Protein AF-A0A1E1VYA1-F1 (afdb_monomer_lite)

Secondary structure (DSSP, 8-state):
---------------------------------------------------TT---TTTT--HHHHHT--HHHHHHHHHHTT-HHHHHHHHHTT--HHHHHHS-HHHHHHTT-

Sequence (113 aa):
ENRQTEVVEEEVVEEVEKEDERLNEKEDKTESSDGELQIDEDRDVRDESDEENKESPFQRLQQSDVKSWTVEVLASHLNKYKWTETVAIFQEHEIDGESLFLVTRPQLVCIGV

Foldseek 3Di:
DDDDDDDDDDDDDDDDDDDDDDPPDDDDDPPPPDDPPCPDDDDPPVPPDDDPDQPDLCNPPDLVVLLPWFLVRVLVSCVVSVVNVLNVLCVVVRPGSNNVVVDDPVRSVVSPD

Organism: Pectinophora gossypiella (NCBI:txid13191)

Radius of gyration: 30.88 Å; chains: 1; bounding box: 62×53×84 Å

InterPro domains:
  IPR013761 Sterile alpha motif/pointed domain superfamily [G3DSA:1.10.150.50] (56-112)
  IPR013761 Sterile alpha motif/pointed domain superfamily [SSF47769] (61-109)

Structure (mmCIF, N/CA/C/O backbone):
data_AF-A0A1E1VYA1-F1
#
_entry.id   AF-A0A1E1VYA1-F1
#
loop_
_atom_site.group_PDB
_atom_site.id
_atom_site.type_symbol
_atom_site.label_atom_id
_atom_site.label_alt_id
_atom_site.label_comp_id
_atom_site.label_asym_id
_atom_site.label_entity_id
_atom_site.label_seq_id
_atom_site.pdbx_PDB_ins_code
_atom_site.Cartn_x
_atom_site.Cartn_y
_atom_site.Cartn_z
_atom_site.occupancy
_atom_site.B_iso_or_equiv
_atom_site.auth_seq_id
_atom_site.auth_comp_id
_atom_site.auth_asym_id
_atom_site.auth_atom_id
_atom_site.pdbx_PDB_model_num
ATOM 1 N N . GLU A 1 1 ? 25.202 -10.317 66.554 1.00 37.94 1 GLU A N 1
ATOM 2 C CA . GLU A 1 1 ? 26.534 -9.681 66.491 1.00 37.94 1 GLU A CA 1
ATOM 3 C C . GLU A 1 1 ? 27.448 -10.641 65.730 1.00 37.94 1 GLU A C 1
ATOM 5 O O . GLU A 1 1 ? 27.576 -11.775 66.156 1.00 37.94 1 GLU A O 1
ATOM 10 N N . ASN A 1 2 ? 27.669 -10.390 64.436 1.00 41.19 2 ASN A N 1
ATOM 11 C CA . ASN A 1 2 ? 28.911 -9.804 63.899 1.00 41.19 2 ASN A CA 1
ATOM 12 C C . ASN A 1 2 ? 30.101 -10.772 64.107 1.00 41.19 2 ASN A C 1
ATOM 14 O O . ASN A 1 2 ? 30.509 -10.973 65.243 1.00 41.19 2 ASN A O 1
ATOM 18 N N . ARG A 1 3 ? 30.675 -11.413 63.077 1.00 48.97 3 ARG A N 1
ATOM 19 C CA . ARG A 1 3 ? 31.703 -10.861 62.158 1.00 48.97 3 ARG A CA 1
ATOM 20 C C . ARG A 1 3 ? 32.077 -11.948 61.114 1.00 48.97 3 ARG A C 1
ATOM 22 O O . ARG A 1 3 ? 32.139 -13.110 61.489 1.00 48.97 3 ARG A O 1
ATOM 29 N N . GLN A 1 4 ? 32.046 -11.644 59.808 1.00 44.75 4 GLN A N 1
ATOM 30 C CA . GLN A 1 4 ? 33.201 -11.280 58.940 1.00 44.75 4 GLN A CA 1
ATOM 31 C C . GLN A 1 4 ? 34.124 -12.478 58.625 1.00 44.75 4 GLN A C 1
ATOM 33 O O . GLN A 1 4 ? 34.671 -13.068 59.545 1.00 44.75 4 GLN A O 1
ATOM 38 N N . THR A 1 5 ? 34.063 -13.029 57.402 1.00 47.91 5 THR A N 1
ATOM 39 C CA . THR A 1 5 ? 34.882 -12.748 56.186 1.00 47.91 5 THR A CA 1
ATOM 40 C C . THR A 1 5 ? 36.284 -13.358 56.198 1.00 47.91 5 THR A C 1
ATOM 42 O O . THR A 1 5 ? 36.939 -13.349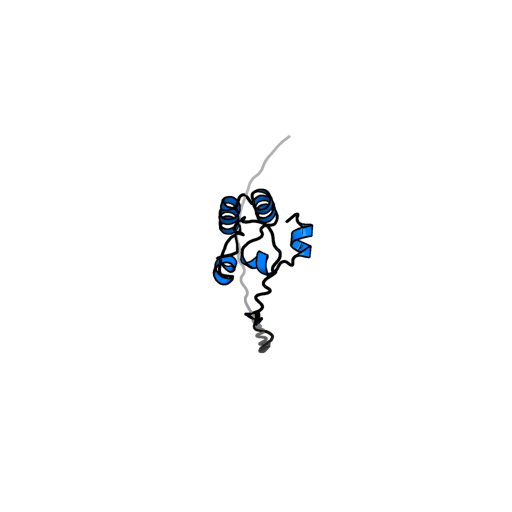 57.231 1.00 47.91 5 THR A O 1
ATOM 45 N N . GLU A 1 6 ? 36.716 -13.747 54.988 1.00 50.66 6 GLU A N 1
ATOM 46 C CA . GLU A 1 6 ? 38.084 -13.708 54.423 1.00 50.66 6 GLU A CA 1
ATOM 47 C C . GLU A 1 6 ? 38.663 -15.068 53.962 1.00 50.66 6 GLU A C 1
ATOM 49 O O . GLU A 1 6 ? 38.968 -15.918 54.789 1.00 50.66 6 GLU A O 1
ATOM 54 N N . VAL A 1 7 ? 38.818 -15.170 52.623 1.00 49.62 7 VAL A N 1
ATOM 55 C CA . VAL A 1 7 ? 39.945 -15.709 51.804 1.00 49.62 7 VAL A CA 1
ATOM 56 C C . VAL A 1 7 ? 40.388 -17.180 51.999 1.00 49.62 7 VAL A C 1
ATOM 58 O O . VAL A 1 7 ? 40.192 -17.755 53.052 1.00 49.62 7 VAL A O 1
ATOM 61 N N . VAL A 1 8 ? 40.964 -17.928 51.050 1.00 50.69 8 VAL A N 1
ATOM 62 C CA . VAL A 1 8 ? 41.860 -17.653 49.912 1.00 50.69 8 VAL A CA 1
ATOM 63 C C . VAL A 1 8 ? 41.663 -18.752 48.845 1.00 50.69 8 VAL A C 1
ATOM 65 O O . VAL A 1 8 ? 41.250 -19.869 49.146 1.00 50.69 8 VAL A O 1
ATOM 68 N N . GLU A 1 9 ? 41.975 -18.357 47.617 1.00 52.62 9 GLU A N 1
ATOM 69 C CA . GLU A 1 9 ? 42.321 -19.078 46.385 1.00 52.62 9 GLU A CA 1
ATOM 70 C C . GLU A 1 9 ? 43.039 -20.437 46.555 1.00 52.62 9 GLU A C 1
ATOM 72 O O . GLU A 1 9 ? 43.879 -20.568 47.435 1.00 52.62 9 GLU A O 1
ATOM 77 N N . GLU A 1 10 ? 42.795 -21.407 45.658 1.00 54.66 10 GLU A N 1
ATOM 78 C CA . GLU A 1 10 ? 43.873 -21.981 44.828 1.00 54.66 10 GLU A CA 1
ATOM 79 C C . GLU A 1 10 ? 43.342 -22.868 43.684 1.00 54.66 10 GLU A C 1
ATOM 81 O O . GLU A 1 10 ? 42.419 -23.671 43.820 1.00 54.66 10 GLU A O 1
ATOM 86 N N . GLU A 1 11 ? 43.966 -22.638 42.541 1.00 53.19 11 GLU A N 1
ATOM 87 C CA . GLU A 1 11 ? 43.905 -23.264 41.228 1.00 53.19 11 GLU A CA 1
ATOM 88 C C . GLU A 1 11 ? 44.578 -24.645 41.236 1.00 53.19 11 GLU A C 1
ATOM 90 O O . GLU A 1 11 ? 45.724 -24.720 41.651 1.00 53.19 11 GLU A O 1
ATOM 95 N N . VAL A 1 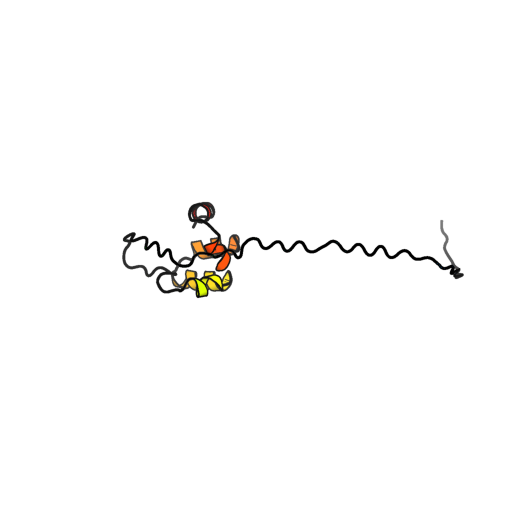12 ? 43.947 -25.702 40.702 1.00 53.44 12 VAL A N 1
ATOM 96 C CA . VAL A 1 12 ? 44.669 -26.784 39.997 1.00 53.44 12 VAL A CA 1
ATOM 97 C C . VAL A 1 12 ? 43.783 -27.358 38.888 1.00 53.44 12 VAL A C 1
ATOM 99 O O . VAL A 1 12 ? 42.703 -27.899 39.119 1.00 53.44 12 VAL A O 1
ATOM 102 N N . VAL A 1 13 ? 44.298 -27.202 37.673 1.00 50.06 13 VAL A N 1
ATOM 103 C CA . VAL A 1 13 ? 43.919 -27.831 36.407 1.00 50.06 13 VAL A CA 1
ATOM 104 C C . VAL A 1 13 ? 44.199 -29.338 36.412 1.00 50.06 13 VAL A C 1
ATOM 106 O O . VAL A 1 13 ? 45.266 -29.761 36.847 1.00 50.06 13 VAL A O 1
ATOM 109 N N . GLU A 1 14 ? 43.303 -30.141 35.834 1.00 58.47 14 GLU A N 1
ATOM 110 C CA . GLU A 1 14 ? 43.674 -31.468 35.328 1.00 58.47 14 GLU A CA 1
ATOM 111 C C . GLU A 1 14 ? 42.986 -31.727 33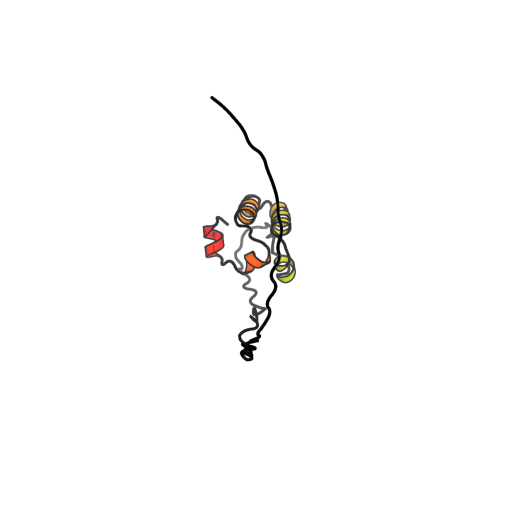.977 1.00 58.47 14 GLU A C 1
ATOM 113 O O . GLU A 1 14 ? 41.767 -31.862 33.873 1.00 58.47 14 GLU A O 1
ATOM 118 N N . GLU A 1 15 ? 43.809 -31.708 32.928 1.00 51.91 15 GLU A N 1
ATOM 119 C CA . GLU A 1 15 ? 43.511 -32.099 31.552 1.00 51.91 15 GLU A CA 1
ATOM 120 C C . GLU A 1 15 ? 43.603 -33.625 31.412 1.00 51.91 15 GLU A C 1
ATOM 122 O O . GLU A 1 15 ? 44.646 -34.169 31.751 1.00 51.91 15 GLU A O 1
ATOM 127 N N . VAL A 1 16 ? 42.598 -34.292 30.827 1.00 54.44 16 VAL A N 1
ATOM 128 C CA . VAL A 1 16 ? 42.739 -35.550 30.048 1.00 54.44 16 VAL A CA 1
ATOM 129 C C . VAL A 1 16 ? 41.511 -35.628 29.119 1.00 54.44 16 VAL A C 1
ATOM 131 O O . VAL A 1 16 ? 40.391 -35.804 29.584 1.00 54.44 16 VAL A O 1
ATOM 134 N N . GLU A 1 17 ? 41.588 -35.167 27.871 1.00 50.75 17 GLU A N 1
ATOM 135 C CA . GLU A 1 17 ? 41.993 -35.902 26.658 1.00 50.75 17 GLU A CA 1
ATOM 136 C C . GLU A 1 17 ? 41.054 -37.052 26.208 1.00 50.75 17 GLU A C 1
ATOM 138 O O . GL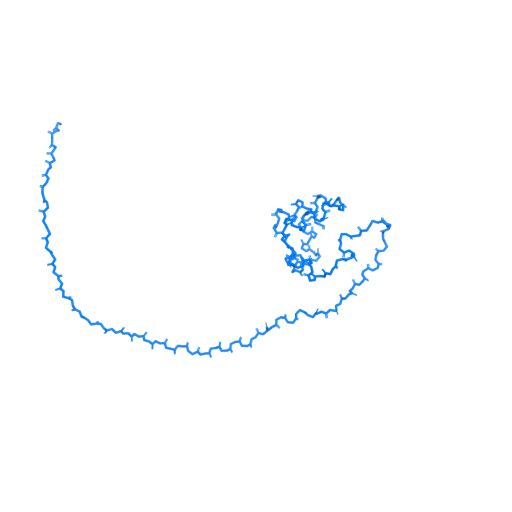U A 1 17 ? 40.993 -38.091 26.859 1.00 50.75 17 GLU A O 1
ATOM 143 N N . LYS A 1 18 ? 40.519 -36.876 24.975 1.00 51.34 18 LYS A N 1
ATOM 144 C CA . LYS A 1 18 ? 40.224 -37.892 23.923 1.00 51.34 18 LYS A CA 1
ATOM 145 C C . LYS A 1 18 ? 38.897 -38.678 24.093 1.00 51.34 18 LYS A C 1
ATOM 147 O O . LYS A 1 18 ? 38.521 -39.000 25.205 1.00 51.34 18 LYS A O 1
ATOM 152 N N . GLU A 1 19 ? 38.064 -38.990 23.091 1.00 53.59 19 GLU A N 1
ATOM 153 C CA . GLU A 1 19 ? 38.126 -39.130 21.618 1.00 53.59 19 GLU A CA 1
ATOM 154 C C . GLU A 1 19 ? 36.736 -38.736 21.049 1.00 53.59 19 GLU A C 1
ATOM 156 O O . GLU A 1 19 ? 35.720 -38.928 21.709 1.00 53.59 19 GLU A O 1
ATOM 161 N N . ASP A 1 20 ? 36.642 -37.923 19.995 1.00 50.72 20 ASP A N 1
ATOM 162 C CA . ASP A 1 20 ? 36.445 -38.337 18.591 1.00 50.72 20 ASP A CA 1
ATOM 163 C C . ASP A 1 20 ? 35.179 -39.182 18.337 1.00 50.72 20 ASP A C 1
ATOM 165 O O . ASP A 1 20 ? 35.183 -40.387 18.532 1.00 50.72 20 ASP A O 1
ATOM 169 N N . GLU A 1 21 ? 34.115 -38.549 17.829 1.00 53.44 21 GLU A N 1
ATOM 170 C CA . GLU A 1 21 ? 33.326 -39.140 16.740 1.00 53.44 21 GLU A CA 1
ATOM 171 C C . GLU A 1 21 ? 32.569 -38.042 15.974 1.00 53.44 21 GLU A C 1
ATOM 173 O O . GLU A 1 21 ? 31.526 -37.520 16.374 1.00 53.44 21 GLU A O 1
ATOM 178 N N . ARG A 1 22 ? 33.153 -37.655 14.836 1.00 57.56 22 ARG A N 1
ATOM 179 C CA . ARG A 1 22 ? 32.500 -36.861 13.794 1.00 57.56 22 ARG A CA 1
ATOM 180 C C . ARG A 1 22 ? 31.436 -37.714 13.103 1.00 57.56 22 ARG A C 1
ATOM 182 O O . ARG A 1 22 ? 31.759 -38.453 12.174 1.00 57.56 22 ARG A O 1
ATOM 189 N N . LEU A 1 23 ? 30.169 -37.542 13.460 1.00 52.94 23 LEU A N 1
ATOM 190 C CA . LEU A 1 23 ? 29.068 -38.013 12.619 1.00 52.94 23 LEU A CA 1
ATOM 191 C C . LEU A 1 23 ? 28.756 -36.961 11.552 1.00 52.94 23 LEU A C 1
ATOM 193 O O . LEU A 1 23 ? 27.985 -36.023 11.728 1.00 52.94 23 LEU A O 1
ATOM 197 N N . ASN A 1 24 ? 29.463 -37.121 10.435 1.00 54.94 24 ASN A N 1
ATOM 198 C CA . ASN A 1 24 ? 29.170 -36.506 9.153 1.00 54.94 24 ASN A CA 1
ATOM 199 C C . ASN A 1 24 ? 28.007 -37.274 8.506 1.00 54.94 24 ASN A C 1
ATOM 201 O O . ASN A 1 24 ? 28.244 -38.202 7.729 1.00 54.94 24 ASN A O 1
ATOM 205 N N . GLU A 1 25 ? 26.771 -36.876 8.796 1.00 56.34 25 GLU A N 1
ATOM 206 C CA . GLU A 1 25 ? 25.607 -37.304 8.020 1.00 56.34 25 GLU A CA 1
ATOM 207 C C . GLU A 1 25 ? 25.344 -36.281 6.911 1.00 56.34 25 GLU A C 1
ATOM 209 O O . GLU A 1 25 ? 24.908 -35.152 7.125 1.00 56.34 25 GLU A O 1
ATOM 214 N N . LYS A 1 26 ? 25.740 -36.680 5.699 1.00 58.12 26 LYS A N 1
ATOM 215 C CA . LYS A 1 26 ? 25.323 -36.059 4.448 1.00 58.12 26 LYS A CA 1
ATOM 216 C C . LYS A 1 26 ? 23.908 -36.553 4.159 1.00 58.12 26 LYS A C 1
ATOM 218 O O . LYS A 1 26 ? 23.761 -37.650 3.633 1.00 58.12 26 LYS A O 1
ATOM 223 N N . GLU A 1 27 ? 22.914 -35.736 4.464 1.00 55.28 27 GLU A N 1
ATOM 224 C CA . GLU A 1 27 ? 21.589 -35.812 3.843 1.00 55.28 27 GLU A CA 1
ATOM 225 C C . GLU A 1 27 ? 21.592 -34.750 2.739 1.00 55.28 27 GLU A C 1
ATOM 227 O O . GLU A 1 27 ? 21.743 -33.556 2.983 1.00 55.28 27 GLU A O 1
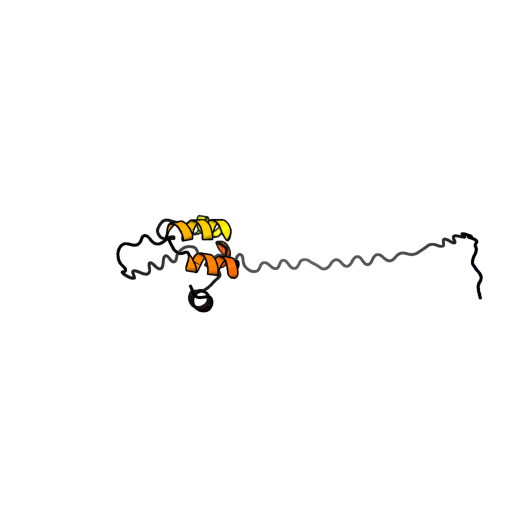ATOM 232 N N . ASP A 1 28 ? 21.994 -35.163 1.546 1.00 50.25 28 ASP A N 1
ATOM 233 C CA . ASP A 1 28 ? 21.121 -35.584 0.452 1.00 50.25 28 ASP A CA 1
ATOM 234 C C . ASP A 1 28 ? 20.276 -34.434 -0.098 1.00 50.25 28 ASP A C 1
ATOM 236 O O . ASP A 1 28 ? 19.482 -33.778 0.572 1.00 50.25 28 ASP A O 1
ATOM 240 N N . LYS A 1 29 ? 20.546 -34.175 -1.373 1.00 53.25 29 LYS A N 1
ATOM 241 C CA . LYS A 1 29 ? 19.888 -33.190 -2.204 1.00 53.25 29 LYS A CA 1
ATOM 242 C C . LYS A 1 29 ? 18.405 -33.533 -2.310 1.00 53.25 29 LYS A C 1
ATOM 244 O O . LYS A 1 29 ? 18.015 -34.318 -3.168 1.00 53.25 29 LYS A O 1
ATOM 249 N N . THR A 1 30 ? 17.563 -32.807 -1.596 1.00 46.88 30 THR A N 1
ATOM 250 C CA . THR A 1 30 ? 16.256 -32.471 -2.152 1.00 46.88 30 THR A CA 1
ATOM 251 C C . THR A 1 30 ? 16.410 -31.184 -2.948 1.00 46.88 30 THR A C 1
ATOM 253 O O . THR A 1 30 ? 16.247 -30.078 -2.435 1.00 46.88 30 THR A O 1
ATOM 256 N N . GLU A 1 31 ? 16.752 -31.352 -4.229 1.00 56.16 31 GLU A N 1
ATOM 257 C CA . GLU A 1 31 ? 16.247 -30.480 -5.289 1.00 56.16 31 GLU A CA 1
ATOM 258 C C . GLU A 1 31 ? 14.717 -30.490 -5.179 1.00 56.16 31 GLU A C 1
ATOM 260 O O . GLU A 1 31 ? 14.039 -31.306 -5.793 1.00 56.16 31 GLU A O 1
ATOM 265 N N . SER A 1 32 ? 14.168 -29.611 -4.340 1.00 47.41 32 SER A N 1
ATOM 266 C CA . SER A 1 32 ? 12.763 -29.239 -4.425 1.00 47.41 32 SER A CA 1
ATOM 267 C C . SER A 1 32 ? 12.682 -28.109 -5.441 1.00 47.41 32 SER A C 1
ATOM 269 O O . SER A 1 32 ? 12.601 -26.932 -5.099 1.00 47.41 32 SER A O 1
ATOM 271 N N . SER A 1 33 ? 12.788 -28.481 -6.716 1.00 56.91 33 SER A N 1
ATOM 272 C CA . SER A 1 33 ? 12.176 -27.708 -7.785 1.00 56.91 33 SER A CA 1
ATOM 273 C C . SER A 1 33 ? 10.673 -27.758 -7.554 1.00 56.91 33 SER A C 1
ATOM 275 O O . SER A 1 33 ? 10.028 -28.718 -7.955 1.00 56.91 33 SER A O 1
ATOM 277 N N . ASP A 1 34 ? 10.125 -26.753 -6.880 1.00 48.59 34 ASP A N 1
ATOM 278 C CA . ASP A 1 34 ? 8.688 -26.521 -6.902 1.00 48.59 34 ASP A CA 1
ATOM 279 C C . ASP A 1 34 ? 8.421 -25.015 -6.872 1.00 48.59 34 ASP A C 1
ATOM 281 O O . ASP A 1 34 ? 8.563 -24.349 -5.849 1.00 48.59 34 ASP A O 1
ATOM 285 N N . GLY A 1 35 ? 8.110 -24.495 -8.060 1.00 48.53 35 GLY A N 1
ATOM 286 C CA . GLY A 1 35 ? 7.397 -23.242 -8.250 1.00 48.53 35 GLY A CA 1
ATOM 287 C C . GLY A 1 35 ? 8.219 -21.970 -8.104 1.00 48.53 35 GLY A C 1
ATOM 288 O O . GLY A 1 35 ? 8.075 -21.246 -7.123 1.00 48.53 35 GLY A O 1
ATOM 289 N N . GLU A 1 36 ? 8.935 -21.586 -9.167 1.00 49.56 36 GLU A N 1
ATOM 290 C CA . GLU A 1 36 ? 8.860 -20.181 -9.574 1.00 49.56 36 GLU A CA 1
ATOM 291 C C . GLU A 1 36 ? 7.367 -19.837 -9.617 1.00 49.56 36 GLU A C 1
ATOM 293 O O . GLU A 1 36 ? 6.631 -20.355 -10.459 1.00 49.56 36 GLU A O 1
ATOM 298 N N . LEU A 1 37 ? 6.892 -19.032 -8.665 1.00 43.72 37 LEU A N 1
ATOM 299 C CA . LEU A 1 37 ? 5.612 -18.360 -8.806 1.00 43.72 37 LEU A CA 1
ATOM 300 C C . LEU A 1 37 ? 5.780 -17.424 -10.004 1.00 43.72 37 LEU A C 1
ATOM 302 O O . LEU A 1 37 ? 6.177 -16.269 -9.861 1.00 43.72 37 LEU A O 1
ATOM 306 N N . GLN A 1 38 ? 5.523 -17.962 -11.198 1.00 44.69 38 GLN A N 1
ATOM 307 C CA . GLN A 1 38 ? 5.098 -17.196 -12.353 1.00 44.69 38 GLN A CA 1
ATOM 308 C C . GLN A 1 38 ? 3.829 -16.485 -11.904 1.00 44.69 38 GLN A C 1
ATOM 310 O O . GLN A 1 38 ? 2.727 -17.019 -11.959 1.00 44.69 38 GLN A O 1
ATOM 315 N N . ILE A 1 39 ? 4.012 -15.295 -11.348 1.00 51.25 39 ILE A N 1
ATOM 316 C CA . ILE A 1 39 ? 2.945 -14.326 -11.221 1.00 51.25 39 ILE A CA 1
ATOM 317 C C . ILE A 1 39 ? 2.677 -13.946 -12.670 1.00 51.25 39 ILE A C 1
ATOM 319 O O . ILE A 1 39 ? 3.437 -13.164 -13.236 1.00 51.25 39 ILE A O 1
ATOM 323 N N . ASP A 1 40 ? 1.694 -14.608 -13.283 1.00 44.91 40 ASP A N 1
ATOM 324 C CA . ASP A 1 40 ? 1.198 -14.288 -14.613 1.00 44.91 40 ASP A CA 1
ATOM 325 C C . ASP A 1 40 ? 1.004 -12.767 -14.705 1.00 44.91 40 ASP A C 1
ATOM 327 O O . ASP A 1 40 ? 0.082 -12.183 -14.126 1.00 44.91 40 ASP A O 1
ATOM 331 N N . GLU A 1 41 ? 1.938 -12.121 -15.403 1.00 60.22 41 GLU A N 1
ATOM 332 C CA . GLU A 1 41 ? 1.700 -10.847 -16.054 1.00 60.22 41 GLU A CA 1
ATOM 333 C C . GLU A 1 41 ? 0.470 -11.007 -16.958 1.00 60.22 41 GLU A C 1
ATOM 335 O O . GLU A 1 41 ? 0.270 -12.038 -17.601 1.00 60.22 41 GLU A O 1
ATOM 340 N N . ASP A 1 42 ? -0.324 -9.942 -17.023 1.00 53.56 42 ASP A N 1
ATOM 341 C CA . ASP A 1 42 ? -1.441 -9.767 -17.949 1.00 53.56 42 ASP A CA 1
ATOM 342 C C . ASP A 1 42 ? -2.793 -10.387 -17.547 1.00 53.56 42 ASP A C 1
ATOM 344 O O . ASP A 1 42 ? -3.383 -11.260 -18.190 1.00 53.56 42 ASP A O 1
ATOM 348 N N . ARG A 1 43 ? -3.410 -9.776 -16.533 1.00 44.78 43 ARG A N 1
ATOM 349 C CA . ARG A 1 43 ? -4.839 -9.474 -16.658 1.00 44.78 43 ARG A CA 1
ATOM 350 C C . ARG A 1 43 ? -5.118 -8.069 -16.159 1.00 44.78 43 ARG A C 1
ATOM 352 O O . ARG A 1 43 ? -5.512 -7.854 -15.015 1.00 44.78 43 ARG A O 1
ATOM 359 N N . ASP A 1 44 ? -4.920 -7.122 -17.070 1.00 52.31 44 ASP A N 1
ATOM 360 C CA . ASP A 1 44 ? -5.514 -5.789 -17.050 1.00 52.31 44 ASP A CA 1
ATOM 361 C C . ASP A 1 44 ? -7.049 -5.953 -17.027 1.00 52.31 44 ASP A C 1
ATOM 363 O O . ASP A 1 44 ? -7.750 -5.863 -18.036 1.00 52.31 44 ASP A O 1
ATOM 367 N N . VAL A 1 45 ? -7.605 -6.298 -15.861 1.00 46.44 45 VAL A N 1
ATOM 368 C CA . VAL A 1 45 ? -9.040 -6.175 -15.611 1.00 46.44 45 VAL A CA 1
ATOM 369 C C . VAL A 1 45 ? -9.274 -4.691 -15.405 1.00 46.44 45 VAL A C 1
ATOM 371 O O . VAL A 1 45 ? -9.286 -4.180 -14.286 1.00 46.44 45 VAL A O 1
ATOM 374 N N . ARG A 1 46 ? -9.386 -3.996 -16.535 1.00 48.31 46 ARG A N 1
ATOM 375 C CA . ARG A 1 46 ? -9.887 -2.636 -16.629 1.00 48.31 46 ARG A CA 1
ATOM 376 C C . ARG A 1 46 ? -11.321 -2.666 -16.107 1.00 48.31 46 ARG A C 1
ATOM 378 O O . ARG A 1 46 ? -12.261 -2.997 -16.821 1.00 48.31 46 ARG A O 1
ATOM 385 N N . ASP A 1 47 ? -11.454 -2.432 -14.810 1.00 41.72 47 ASP A N 1
ATOM 386 C CA . ASP A 1 47 ? -12.722 -2.196 -14.137 1.00 41.72 47 ASP A CA 1
ATOM 387 C C . ASP A 1 47 ? -13.197 -0.822 -14.632 1.00 41.72 47 ASP A C 1
ATOM 389 O O . ASP A 1 47 ? -12.781 0.223 -14.132 1.00 41.72 47 ASP A O 1
ATOM 393 N N . GLU A 1 48 ? -13.954 -0.820 -15.733 1.00 47.91 48 GLU A N 1
ATOM 394 C CA . GLU A 1 48 ? -14.632 0.360 -16.275 1.00 47.91 48 GLU A CA 1
ATOM 395 C C . GLU A 1 48 ? -15.816 0.715 -15.367 1.00 47.91 48 GLU A C 1
ATOM 397 O O . GLU A 1 48 ? -16.979 0.592 -15.745 1.00 47.91 48 GLU A O 1
ATOM 402 N N . SER A 1 49 ? -15.509 1.119 -14.137 1.00 44.41 49 SER A N 1
ATOM 403 C CA . SER A 1 49 ? -16.474 1.712 -13.221 1.00 44.41 49 SER A CA 1
ATOM 404 C C . SER A 1 49 ? -16.296 3.227 -13.259 1.00 44.41 49 SER A C 1
ATOM 406 O O . SER A 1 49 ? -15.369 3.795 -12.684 1.00 44.41 49 SER A O 1
ATOM 408 N N . ASP A 1 50 ? -17.179 3.845 -14.037 1.00 49.94 50 ASP A N 1
ATOM 409 C CA . ASP A 1 50 ? -17.526 5.264 -14.074 1.00 49.94 50 ASP A CA 1
ATOM 410 C C . ASP A 1 50 ? -17.555 5.882 -12.660 1.00 49.94 50 ASP A C 1
ATOM 412 O O . ASP A 1 50 ? -18.452 5.561 -11.890 1.00 49.94 50 ASP A O 1
ATOM 416 N N . GLU A 1 51 ? -16.618 6.784 -12.331 1.00 46.09 51 GLU A N 1
ATOM 417 C CA . GLU A 1 51 ? -16.828 7.882 -11.370 1.00 46.09 51 GLU A CA 1
ATOM 418 C C . GLU A 1 51 ? -15.897 9.072 -11.695 1.00 46.09 51 GLU A C 1
ATOM 420 O O . GLU A 1 51 ? -14.689 9.067 -11.464 1.00 46.09 51 GLU A O 1
ATOM 425 N N . GLU A 1 52 ? -16.501 10.098 -12.294 1.00 44.59 52 GLU A N 1
ATOM 426 C CA . GLU A 1 52 ? -16.149 11.524 -12.256 1.00 44.59 52 GLU A CA 1
ATOM 427 C C . GLU A 1 52 ? -14.723 11.908 -11.806 1.00 44.59 52 GLU A C 1
ATOM 429 O O . GLU A 1 52 ? -14.475 12.261 -10.655 1.00 44.59 52 GLU A O 1
ATOM 434 N N . ASN A 1 53 ? -13.805 11.982 -12.776 1.00 49.69 53 ASN A N 1
ATOM 435 C CA . ASN A 1 53 ? -12.716 12.970 -12.850 1.00 49.69 53 ASN A CA 1
ATOM 436 C C . ASN A 1 53 ? -11.859 13.188 -11.577 1.00 49.69 53 ASN A C 1
ATOM 438 O O . ASN A 1 53 ? -11.345 14.285 -11.342 1.00 49.69 53 ASN A O 1
ATOM 442 N N . LYS A 1 54 ? -11.676 12.147 -10.762 1.00 58.97 54 LYS A N 1
ATOM 443 C CA . LYS A 1 54 ? -10.636 12.070 -9.733 1.00 58.97 54 LYS A CA 1
ATOM 444 C C . LYS A 1 54 ? -9.590 11.094 -10.249 1.00 58.97 54 LYS A C 1
ATOM 446 O O . LYS A 1 54 ? -9.833 9.893 -10.278 1.00 58.97 54 LYS A O 1
ATOM 451 N N . GLU A 1 55 ? -8.455 11.613 -10.715 1.00 70.94 55 GLU A N 1
ATOM 452 C CA . GLU A 1 55 ? -7.319 10.784 -11.137 1.00 70.94 55 GLU A CA 1
ATOM 453 C C . GLU A 1 55 ? -7.014 9.763 -10.026 1.00 70.94 55 GLU A C 1
ATOM 455 O O . GLU A 1 55 ? -6.730 10.150 -8.892 1.00 70.94 55 GLU A O 1
ATOM 460 N N . SER A 1 56 ? -7.136 8.465 -10.324 1.00 81.25 56 SER A N 1
ATOM 461 C CA . SER A 1 56 ? -6.847 7.420 -9.336 1.00 81.25 56 SER A CA 1
ATOM 462 C C . SER A 1 56 ? -5.341 7.403 -9.045 1.00 81.25 56 SER A C 1
ATOM 464 O O . SER A 1 56 ? -4.545 7.531 -9.986 1.00 81.25 56 SER A O 1
ATOM 466 N N . PRO A 1 57 ? -4.914 7.210 -7.779 1.00 84.31 57 PRO A N 1
ATOM 467 C CA . PRO A 1 57 ? -3.499 7.219 -7.409 1.00 84.31 57 PRO A CA 1
ATOM 468 C C . PRO A 1 57 ? -2.668 6.195 -8.190 1.00 84.31 57 PRO A C 1
ATOM 470 O O . PRO A 1 57 ? -1.471 6.403 -8.379 1.00 84.31 57 PRO A O 1
ATOM 473 N N . PHE A 1 58 ? -3.292 5.131 -8.696 1.00 87.69 58 PHE A N 1
ATOM 474 C CA . PHE A 1 58 ? -2.621 4.059 -9.430 1.00 87.69 58 PHE A CA 1
ATOM 475 C C . PHE A 1 58 ? -2.860 4.100 -10.946 1.00 87.69 58 PHE A C 1
ATOM 477 O O . PHE A 1 58 ? -2.282 3.300 -11.670 1.00 87.69 58 PHE A O 1
ATOM 484 N N . GLN A 1 59 ? -3.648 5.053 -11.460 1.00 84.50 59 GLN A N 1
ATOM 485 C CA . GLN A 1 59 ? -4.094 5.065 -12.863 1.00 84.50 59 GLN A CA 1
ATOM 486 C C . GLN A 1 59 ? -2.955 5.154 -13.891 1.00 84.50 59 GLN A C 1
ATOM 488 O O . GLN A 1 59 ? -3.111 4.714 -15.028 1.00 84.50 59 GLN A O 1
ATOM 493 N N . ARG A 1 60 ? -1.827 5.771 -13.521 1.00 83.75 60 ARG A N 1
ATOM 494 C CA . ARG A 1 60 ? -0.666 5.978 -14.407 1.00 83.75 60 ARG A CA 1
ATOM 495 C C . ARG A 1 60 ? 0.590 5.231 -13.955 1.00 83.75 60 ARG A C 1
ATOM 497 O O . ARG A 1 60 ? 1.645 5.438 -14.546 1.00 83.75 60 ARG A O 1
ATOM 504 N N . LEU A 1 61 ? 0.502 4.424 -12.901 1.00 86.38 61 LEU A N 1
ATOM 505 C CA . LEU A 1 61 ? 1.659 3.731 -12.339 1.00 86.38 61 LEU A CA 1
ATOM 506 C C . LEU A 1 61 ? 1.779 2.327 -12.914 1.00 86.38 61 LEU A C 1
ATOM 508 O O . LEU A 1 61 ? 0.777 1.646 -13.114 1.00 86.38 61 LEU A O 1
ATOM 512 N N . GLN A 1 62 ? 3.013 1.890 -13.151 1.00 88.88 62 GLN A N 1
ATOM 513 C CA . GLN A 1 62 ? 3.277 0.492 -13.461 1.00 88.88 62 GLN A CA 1
ATOM 514 C C . GLN A 1 62 ? 3.290 -0.324 -12.171 1.00 88.88 62 GLN A C 1
ATOM 516 O O . GLN A 1 62 ? 3.761 0.137 -11.129 1.00 88.88 62 GLN A O 1
ATOM 521 N N . GLN A 1 63 ? 2.800 -1.561 -12.243 1.00 88.19 63 GLN A N 1
ATOM 522 C CA . GLN A 1 63 ? 2.764 -2.449 -11.080 1.00 88.19 63 GLN A CA 1
ATOM 523 C C . GLN A 1 63 ? 4.166 -2.724 -10.528 1.00 88.19 63 GLN A C 1
ATOM 525 O O . GLN A 1 63 ? 4.342 -2.779 -9.317 1.00 88.19 63 GLN A O 1
ATOM 530 N N . SER A 1 64 ? 5.168 -2.843 -11.404 1.00 90.12 64 SER A N 1
ATOM 531 C CA . SER A 1 64 ? 6.575 -3.018 -11.029 1.00 90.12 64 SER A CA 1
ATOM 532 C C . SER A 1 64 ? 7.097 -1.878 -10.156 1.00 90.12 64 SER A C 1
ATOM 534 O O . SER A 1 64 ? 7.828 -2.126 -9.200 1.00 90.12 64 SER A O 1
ATOM 536 N N . ASP A 1 65 ? 6.691 -0.642 -10.452 1.00 89.31 65 ASP A N 1
ATOM 537 C CA . ASP A 1 65 ? 7.098 0.521 -9.670 1.00 89.31 65 ASP A CA 1
ATOM 538 C C . ASP A 1 65 ? 6.456 0.460 -8.287 1.00 89.31 65 ASP A C 1
ATOM 540 O O . ASP A 1 65 ? 7.161 0.562 -7.286 1.00 89.31 65 ASP A O 1
ATOM 544 N N . VAL A 1 66 ? 5.143 0.208 -8.228 1.00 89.56 66 VAL A N 1
ATOM 545 C CA . VAL A 1 66 ? 4.399 0.138 -6.962 1.00 89.56 66 VAL A CA 1
ATOM 546 C C . VAL A 1 66 ? 4.900 -1.007 -6.087 1.00 89.56 66 VAL A C 1
ATOM 548 O O . VAL A 1 66 ? 5.080 -0.788 -4.899 1.00 89.56 66 VAL A O 1
ATOM 551 N N . LYS A 1 67 ? 5.204 -2.185 -6.648 1.00 90.94 67 LYS A N 1
ATOM 552 C CA . LYS A 1 67 ? 5.743 -3.337 -5.895 1.00 90.94 67 LYS A CA 1
ATOM 553 C C . LYS A 1 67 ? 7.039 -3.018 -5.151 1.00 90.94 67 LYS A C 1
ATOM 555 O O . LYS A 1 67 ? 7.292 -3.591 -4.105 1.00 90.94 67 LYS A O 1
ATOM 560 N N . SER A 1 68 ? 7.854 -2.104 -5.676 1.00 92.44 68 SER A N 1
ATOM 561 C CA . SER A 1 68 ? 9.117 -1.704 -5.040 1.00 92.44 68 SER A CA 1
ATOM 562 C C . SER A 1 68 ? 8.951 -0.669 -3.920 1.00 92.44 68 SER A C 1
ATOM 564 O O . SER A 1 68 ? 9.935 -0.270 -3.294 1.00 92.44 68 SER A O 1
ATOM 566 N N . TRP A 1 69 ? 7.732 -0.175 -3.688 1.00 94.38 69 TRP A N 1
ATOM 567 C CA . TRP A 1 69 ? 7.489 0.894 -2.728 1.00 94.38 69 TRP A CA 1
ATOM 568 C C . TRP A 1 69 ? 7.400 0.369 -1.306 1.00 94.38 69 TRP A C 1
ATOM 570 O O . TRP A 1 69 ? 6.670 -0.569 -1.008 1.00 94.38 69 TRP A O 1
ATOM 580 N N . THR A 1 70 ? 8.076 1.060 -0.396 1.00 94.31 70 THR A N 1
ATOM 581 C CA . THR A 1 70 ? 7.864 0.873 1.037 1.00 94.31 70 THR A CA 1
ATOM 582 C C . THR A 1 70 ? 6.553 1.527 1.473 1.00 94.31 70 THR A C 1
ATOM 584 O O . THR A 1 70 ? 6.015 2.402 0.781 1.00 94.31 70 THR A O 1
ATOM 587 N N . VAL A 1 71 ? 6.075 1.160 2.666 1.00 93.75 71 VAL A N 1
ATOM 588 C CA . VAL A 1 71 ? 4.894 1.759 3.315 1.00 93.75 71 VAL A CA 1
ATOM 589 C C . VAL A 1 71 ? 4.953 3.293 3.285 1.00 93.75 71 VAL A C 1
ATOM 591 O O . VAL A 1 71 ? 3.972 3.954 2.957 1.00 93.75 71 VAL A O 1
ATOM 594 N N . GLU A 1 72 ? 6.121 3.884 3.554 1.00 94.12 72 GLU A N 1
ATOM 595 C CA . GLU A 1 72 ? 6.317 5.340 3.584 1.00 94.12 72 GLU A CA 1
ATOM 596 C C . GLU A 1 72 ? 6.157 6.003 2.208 1.00 94.12 72 GLU A C 1
ATOM 598 O O . GLU A 1 72 ? 5.573 7.087 2.093 1.00 94.12 72 GLU A O 1
ATOM 603 N N . VAL A 1 73 ? 6.668 5.359 1.153 1.00 93.50 73 VAL A N 1
ATOM 604 C CA . VAL A 1 73 ? 6.584 5.862 -0.226 1.00 93.50 73 VAL A CA 1
ATOM 605 C C . VAL A 1 73 ? 5.148 5.760 -0.729 1.00 93.50 73 VAL A C 1
ATOM 607 O O . VAL A 1 73 ? 4.616 6.735 -1.269 1.00 93.50 73 VAL A O 1
ATOM 610 N N . LEU A 1 74 ? 4.501 4.619 -0.483 1.00 92.25 74 LEU A N 1
ATOM 611 C CA . LEU A 1 74 ? 3.100 4.384 -0.815 1.00 92.25 74 LEU A CA 1
ATOM 612 C C . LEU A 1 74 ? 2.186 5.380 -0.088 1.00 92.25 74 LEU A C 1
ATOM 614 O O . LEU A 1 74 ? 1.369 6.049 -0.725 1.00 92.25 74 LEU A O 1
ATOM 618 N N . ALA A 1 75 ? 2.396 5.573 1.216 1.00 92.38 75 ALA A N 1
ATOM 619 C CA . ALA A 1 75 ? 1.695 6.561 2.029 1.00 92.38 75 ALA A CA 1
ATOM 620 C C . ALA A 1 75 ? 1.866 7.987 1.484 1.00 92.38 75 ALA A C 1
ATOM 622 O O . ALA A 1 75 ? 0.899 8.732 1.307 1.00 92.38 75 ALA A O 1
ATOM 623 N N . SER A 1 76 ? 3.104 8.366 1.164 1.00 93.19 76 SER A N 1
ATOM 624 C CA . SER A 1 76 ? 3.418 9.686 0.612 1.00 93.19 76 SER A CA 1
ATOM 625 C C . SER A 1 76 ? 2.741 9.922 -0.735 1.00 93.19 76 SER A C 1
ATOM 627 O O . SER A 1 76 ? 2.319 11.042 -1.027 1.00 93.19 76 SER A O 1
ATOM 629 N N . HIS A 1 77 ? 2.631 8.884 -1.568 1.00 92.25 77 HIS A N 1
ATOM 630 C CA . HIS A 1 77 ? 1.951 8.966 -2.854 1.00 92.25 77 HIS A CA 1
ATOM 631 C C . HIS A 1 77 ? 0.438 9.100 -2.689 1.00 92.25 77 HIS A C 1
ATOM 633 O O . HIS A 1 77 ? -0.139 10.046 -3.218 1.00 92.25 77 HIS A O 1
ATOM 639 N N . LEU A 1 78 ? -0.192 8.234 -1.894 1.00 91.06 78 LEU A N 1
ATOM 640 C CA . LEU A 1 78 ? -1.629 8.278 -1.601 1.00 91.06 78 LEU A CA 1
ATOM 641 C C . LEU A 1 78 ? -2.059 9.614 -0.972 1.00 91.06 78 LEU A C 1
ATOM 643 O O . LEU A 1 78 ? -3.104 10.171 -1.320 1.00 91.06 78 LEU A O 1
ATOM 647 N N . ASN A 1 79 ? -1.213 10.202 -0.123 1.00 90.88 79 ASN A N 1
ATOM 648 C CA . ASN A 1 79 ? -1.469 11.510 0.477 1.00 90.88 79 ASN A CA 1
ATOM 649 C C . ASN A 1 79 ? -1.581 12.640 -0.572 1.00 90.88 79 ASN A C 1
ATOM 651 O O . ASN A 1 79 ? -2.393 13.552 -0.413 1.00 90.88 79 ASN A O 1
ATOM 655 N N . LYS A 1 80 ? -0.848 12.566 -1.697 1.00 91.25 80 LYS A N 1
ATOM 656 C CA . LYS A 1 80 ? -0.967 13.545 -2.805 1.00 91.25 80 LYS A CA 1
ATOM 657 C C . LYS A 1 80 ? -2.358 13.537 -3.441 1.00 91.25 80 LYS A C 1
ATOM 659 O O . LYS A 1 80 ? -2.813 14.574 -3.917 1.00 91.25 80 LYS A O 1
ATOM 664 N N . TYR A 1 81 ? -3.035 12.391 -3.401 1.00 90.00 81 TYR A N 1
ATOM 665 C CA . TYR A 1 81 ? -4.395 12.200 -3.909 1.00 90.00 81 TYR A CA 1
ATOM 666 C C . TYR A 1 81 ? -5.467 12.411 -2.831 1.00 90.00 81 TYR A C 1
ATOM 668 O O . TYR A 1 81 ? -6.647 12.196 -3.094 1.00 90.00 81 TYR A O 1
ATOM 676 N N . LYS A 1 82 ? -5.080 12.889 -1.637 1.00 89.50 82 LYS A N 1
ATOM 677 C CA . LYS A 1 82 ? -5.954 13.103 -0.471 1.00 89.50 82 LYS A CA 1
ATOM 678 C C . LYS A 1 82 ? -6.579 11.820 0.090 1.00 89.50 82 LYS A C 1
ATOM 680 O O . LYS A 1 82 ? -7.624 11.883 0.726 1.00 89.50 82 LYS A O 1
ATOM 685 N N . TRP A 1 83 ? -5.933 10.670 -0.097 1.00 91.25 83 TRP A N 1
ATOM 686 C CA . TRP A 1 83 ? -6.357 9.390 0.488 1.00 91.25 83 TRP A CA 1
ATOM 687 C C . TRP A 1 83 ? -5.793 9.220 1.906 1.00 91.25 83 TRP A C 1
ATOM 689 O O . TRP A 1 83 ? -5.191 8.206 2.241 1.00 91.25 83 TRP A O 1
ATOM 699 N N . THR A 1 84 ? -5.922 10.249 2.743 1.00 91.31 84 THR A N 1
ATOM 700 C CA . THR A 1 84 ? -5.292 10.296 4.075 1.00 91.31 84 THR A CA 1
ATOM 701 C C . THR A 1 84 ? -5.786 9.200 5.014 1.00 91.31 84 THR A C 1
ATOM 703 O O . THR A 1 84 ? -5.016 8.717 5.836 1.00 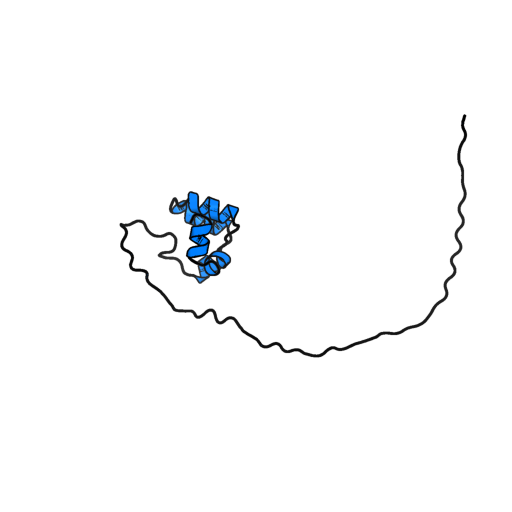91.31 84 THR A O 1
ATOM 706 N N . GLU A 1 85 ? -7.050 8.794 4.885 1.00 92.19 85 GLU A N 1
ATOM 707 C CA . GLU A 1 85 ? -7.629 7.695 5.669 1.00 92.19 85 GLU A CA 1
ATOM 708 C C . GLU A 1 85 ? -6.980 6.359 5.283 1.00 92.19 85 GLU A C 1
ATOM 710 O O . GLU A 1 85 ? -6.453 5.660 6.144 1.00 92.19 85 GLU A O 1
ATOM 715 N N . THR A 1 86 ? -6.886 6.070 3.980 1.00 91.62 86 THR A N 1
ATOM 716 C CA . THR A 1 86 ? -6.181 4.893 3.450 1.00 91.62 86 THR A CA 1
ATOM 717 C C . THR A 1 86 ? -4.708 4.874 3.858 1.00 91.62 86 THR A C 1
ATOM 719 O O . THR A 1 86 ? -4.178 3.821 4.189 1.00 91.62 86 THR A O 1
ATOM 722 N N . VAL A 1 87 ? -4.041 6.035 3.871 1.00 92.88 87 VAL A N 1
ATOM 723 C CA . VAL A 1 87 ? -2.647 6.157 4.326 1.00 92.88 87 VAL A CA 1
ATOM 724 C C . VAL A 1 87 ? -2.492 5.701 5.772 1.00 92.88 87 VAL A C 1
ATOM 726 O O . VAL A 1 87 ? -1.576 4.937 6.061 1.00 92.88 87 VAL A O 1
ATOM 729 N N . ALA A 1 88 ? -3.373 6.150 6.668 1.00 93.75 88 ALA A N 1
ATOM 730 C CA . ALA A 1 88 ? -3.315 5.765 8.074 1.00 93.75 88 ALA A CA 1
ATOM 731 C C . ALA A 1 88 ? -3.515 4.253 8.246 1.00 93.75 88 ALA A C 1
ATOM 733 O O . ALA A 1 88 ? -2.762 3.622 8.980 1.00 93.75 88 ALA A O 1
ATOM 734 N N . ILE A 1 89 ? -4.462 3.669 7.505 1.00 93.38 89 ILE A N 1
ATOM 735 C CA . ILE A 1 89 ? -4.728 2.225 7.522 1.00 93.38 89 ILE A CA 1
ATOM 736 C C . ILE A 1 89 ? -3.517 1.445 7.001 1.00 93.38 89 ILE A C 1
ATOM 738 O O . ILE A 1 89 ? -3.084 0.481 7.624 1.00 93.38 89 ILE A O 1
ATOM 742 N N . PHE A 1 90 ? -2.926 1.867 5.882 1.00 93.00 90 PHE A N 1
ATOM 743 C CA . PHE A 1 90 ? -1.758 1.190 5.315 1.00 93.00 90 PHE A CA 1
ATOM 744 C C . PHE A 1 90 ? -0.531 1.310 6.223 1.00 93.00 90 PHE A C 1
ATOM 746 O O . PHE A 1 90 ? 0.257 0.377 6.295 1.00 93.00 90 PHE A O 1
ATOM 753 N N . GLN A 1 91 ? -0.381 2.417 6.954 1.00 92.75 91 GLN A N 1
ATOM 754 C CA . GLN A 1 91 ? 0.669 2.562 7.964 1.00 92.75 91 GLN A CA 1
ATOM 755 C C . GLN A 1 91 ? 0.418 1.695 9.203 1.00 92.75 91 GLN A C 1
ATOM 757 O O . GLN A 1 91 ? 1.359 1.100 9.714 1.00 92.75 91 GLN A O 1
ATOM 762 N N . GLU A 1 92 ? -0.828 1.604 9.674 1.00 93.75 92 GLU A N 1
ATOM 763 C CA . GLU A 1 92 ? -1.207 0.781 10.830 1.00 93.75 92 GLU A CA 1
ATOM 764 C C . GLU A 1 92 ? -1.035 -0.718 10.554 1.00 93.75 92 GLU A C 1
ATOM 766 O O . GLU A 1 92 ? -0.551 -1.456 11.409 1.00 93.75 92 GLU A O 1
ATOM 771 N N . HIS A 1 93 ? -1.400 -1.156 9.349 1.00 92.94 93 HIS A N 1
ATOM 772 C CA . HIS A 1 93 ? -1.297 -2.548 8.915 1.00 92.94 93 HIS A CA 1
ATOM 773 C C . HIS A 1 93 ? 0.020 -2.882 8.203 1.00 92.94 93 HIS A C 1
ATOM 775 O O . HIS A 1 93 ? 0.150 -3.985 7.677 1.00 92.94 93 HIS A O 1
ATOM 781 N N . GLU A 1 94 ? 0.969 -1.941 8.165 1.00 93.56 94 GLU A N 1
ATOM 782 C CA . GLU A 1 94 ? 2.269 -2.086 7.496 1.00 93.56 94 GLU A CA 1
ATOM 783 C C . GLU A 1 94 ? 2.151 -2.582 6.037 1.00 93.56 94 GLU A C 1
ATOM 785 O O . GLU A 1 94 ? 2.970 -3.360 5.556 1.00 93.56 94 GLU A O 1
ATOM 790 N N . ILE A 1 95 ? 1.124 -2.116 5.312 1.00 93.25 95 ILE A N 1
ATOM 791 C CA . ILE A 1 95 ? 0.891 -2.454 3.903 1.00 93.25 95 ILE A CA 1
ATOM 792 C C . ILE A 1 95 ? 1.866 -1.667 3.032 1.00 93.25 95 ILE A C 1
ATOM 794 O O . ILE A 1 95 ? 1.709 -0.465 2.797 1.00 93.25 95 ILE A O 1
ATOM 798 N N . ASP A 1 96 ? 2.884 -2.362 2.546 1.00 93.00 96 ASP A N 1
ATOM 799 C CA . ASP A 1 96 ? 3.809 -1.870 1.539 1.00 93.00 96 ASP A CA 1
ATOM 800 C C . ASP A 1 96 ? 3.314 -2.175 0.115 1.00 93.00 96 ASP A C 1
ATOM 802 O O . ASP A 1 96 ? 2.240 -2.741 -0.111 1.00 93.00 96 ASP A O 1
ATOM 806 N N . GLY A 1 97 ? 4.111 -1.757 -0.860 1.00 91.50 97 GLY A N 1
ATOM 807 C CA . GLY A 1 97 ? 3.841 -1.938 -2.270 1.00 91.50 97 GLY A CA 1
ATOM 808 C C . GLY A 1 97 ? 3.660 -3.392 -2.678 1.00 91.50 97 GLY A C 1
ATOM 809 O O . GLY A 1 97 ? 2.715 -3.676 -3.401 1.00 91.50 97 GLY A O 1
ATOM 810 N N . GLU A 1 98 ? 4.514 -4.307 -2.219 1.00 91.88 98 GLU A N 1
ATOM 811 C CA . GLU A 1 98 ? 4.426 -5.737 -2.522 1.00 91.88 98 GLU A CA 1
ATOM 812 C C . GLU A 1 98 ? 3.216 -6.363 -1.825 1.00 91.88 98 GLU A C 1
ATOM 814 O O . GLU A 1 98 ? 2.396 -7.018 -2.476 1.00 91.88 98 GLU A O 1
ATOM 819 N N . SER A 1 99 ? 3.042 -6.076 -0.531 1.00 90.69 99 SER A N 1
ATOM 820 C CA . SER A 1 99 ? 1.895 -6.551 0.250 1.00 90.69 99 SER A CA 1
ATOM 821 C C . SER A 1 99 ? 0.557 -6.124 -0.352 1.00 90.69 99 SER A C 1
ATOM 823 O O . SER A 1 99 ? -0.385 -6.917 -0.360 1.00 90.69 99 SER A O 1
ATOM 825 N N . LEU A 1 100 ? 0.469 -4.923 -0.936 1.00 90.12 100 LEU A N 1
ATOM 826 C CA . LEU A 1 100 ? -0.734 -4.442 -1.624 1.00 90.12 100 LEU A CA 1
ATOM 827 C C . LEU A 1 100 ? -1.167 -5.353 -2.790 1.00 90.12 100 LEU A C 1
ATOM 829 O O . LEU A 1 100 ? -2.360 -5.455 -3.069 1.00 90.12 100 LEU A O 1
ATOM 833 N N . PHE A 1 101 ? -0.226 -6.032 -3.457 1.00 88.62 101 PHE A N 1
ATOM 834 C CA . PHE A 1 101 ? -0.537 -7.001 -4.520 1.00 88.62 101 PHE A CA 1
ATOM 835 C C . PHE A 1 101 ? -0.860 -8.401 -3.993 1.00 88.62 101 PHE A C 1
ATOM 837 O O . PHE A 1 101 ? -1.443 -9.199 -4.725 1.00 88.62 101 PHE A O 1
ATOM 844 N N . LEU A 1 102 ? -0.487 -8.711 -2.751 1.00 88.31 102 LEU A N 1
ATOM 845 C CA . LEU A 1 102 ? -0.791 -9.990 -2.106 1.00 88.31 102 LEU A CA 1
ATOM 846 C C . LEU A 1 102 ? -2.149 -9.969 -1.395 1.00 88.31 102 LEU A C 1
ATOM 848 O O . LEU A 1 102 ? -2.780 -11.016 -1.232 1.00 88.31 102 LEU A O 1
ATOM 852 N N . VAL A 1 103 ? -2.616 -8.788 -0.983 1.00 87.56 103 VAL A N 1
ATOM 853 C CA . VAL A 1 103 ? -3.932 -8.621 -0.361 1.00 87.56 103 VAL A CA 1
ATOM 854 C C . VAL A 1 103 ? -5.051 -8.584 -1.401 1.00 87.56 103 VAL A C 1
ATOM 856 O O . VAL A 1 103 ? -4.972 -7.974 -2.464 1.00 87.56 103 VAL A O 1
ATOM 859 N N . THR A 1 104 ? -6.153 -9.243 -1.072 1.00 88.50 104 THR A N 1
ATOM 860 C CA . THR A 1 104 ? -7.363 -9.297 -1.893 1.00 88.50 104 THR A CA 1
ATOM 861 C C . THR A 1 104 ? -8.307 -8.137 -1.566 1.00 88.50 104 THR A C 1
ATOM 863 O O . THR A 1 104 ? -8.303 -7.609 -0.453 1.00 88.50 104 THR A O 1
ATOM 866 N N . ARG A 1 105 ? -9.196 -7.772 -2.505 1.00 87.81 105 ARG A N 1
ATOM 867 C CA . ARG A 1 105 ? -10.222 -6.730 -2.278 1.00 87.81 105 ARG A CA 1
ATOM 868 C C . ARG A 1 105 ? -11.022 -6.940 -0.972 1.00 87.81 105 ARG A C 1
ATOM 870 O O . ARG A 1 105 ? -11.170 -5.974 -0.233 1.00 87.81 105 ARG A O 1
ATOM 877 N N . PRO A 1 106 ? -11.493 -8.157 -0.618 1.00 91.50 106 PRO A N 1
ATOM 878 C CA . PRO A 1 106 ? -12.172 -8.373 0.662 1.00 91.50 106 PRO A CA 1
ATOM 879 C C . PRO A 1 106 ? -11.299 -8.085 1.889 1.00 91.50 106 PRO A C 1
ATOM 881 O O . PRO A 1 106 ? -11.808 -7.588 2.886 1.00 91.50 106 PRO A O 1
ATOM 884 N N . GLN A 1 107 ? -9.996 -8.378 1.830 1.00 89.00 107 GLN A N 1
ATOM 885 C CA . GLN A 1 107 ? -9.075 -8.087 2.933 1.00 89.00 107 GLN A CA 1
ATOM 886 C C . GLN A 1 107 ? -8.874 -6.582 3.113 1.00 89.00 107 GLN A C 1
ATOM 888 O O . GLN A 1 107 ? -8.872 -6.120 4.249 1.00 89.00 107 GLN A O 1
ATOM 893 N N . LEU A 1 108 ? -8.788 -5.827 2.012 1.00 88.25 108 LEU A N 1
ATOM 894 C CA . LEU A 1 108 ? -8.737 -4.362 2.039 1.00 88.25 108 LEU A CA 1
ATOM 895 C C . LEU A 1 108 ? -9.993 -3.766 2.695 1.00 88.25 108 LEU A C 1
ATOM 897 O O . LEU A 1 108 ? -9.882 -2.960 3.614 1.00 88.25 108 LEU A O 1
ATOM 901 N N . VAL A 1 109 ? -11.179 -4.258 2.331 1.00 90.94 109 VAL A N 1
ATOM 902 C CA . VAL A 1 109 ? -12.438 -3.824 2.961 1.00 90.94 109 VAL A CA 1
ATOM 903 C C . VAL A 1 109 ? -12.467 -4.158 4.457 1.00 90.94 109 VAL A C 1
ATOM 905 O O . VAL A 1 109 ? -12.930 -3.351 5.261 1.00 90.94 109 VAL A O 1
ATOM 908 N N . CYS A 1 110 ? -11.950 -5.323 4.863 1.00 91.25 110 CYS A N 1
ATOM 909 C CA . CYS A 1 110 ? -11.875 -5.710 6.276 1.00 91.25 110 CYS A CA 1
ATOM 910 C C . CYS A 1 110 ? -10.977 -4.789 7.115 1.00 91.25 110 CYS A C 1
ATOM 912 O O . CYS A 1 110 ? -11.260 -4.614 8.299 1.00 91.25 110 CYS A O 1
ATOM 914 N N . ILE A 1 111 ? -9.923 -4.214 6.524 1.00 89.50 111 ILE A N 1
ATOM 915 C CA . ILE A 1 111 ? -9.051 -3.234 7.194 1.00 89.50 111 ILE A CA 1
ATOM 916 C C . ILE A 1 111 ? -9.546 -1.786 7.032 1.00 89.50 111 ILE A C 1
ATOM 918 O O . ILE A 1 111 ? -8.932 -0.867 7.559 1.00 89.50 111 ILE A O 1
ATOM 922 N N . GLY A 1 112 ? -10.680 -1.571 6.354 1.00 85.25 112 GLY A N 1
ATOM 923 C CA . GLY A 1 112 ? -11.333 -0.264 6.239 1.00 85.25 112 GLY A CA 1
ATOM 924 C C . GLY A 1 112 ? -10.939 0.564 5.013 1.00 85.25 112 GLY A C 1
ATOM 925 O O . GLY A 1 112 ? -11.127 1.779 5.037 1.00 85.25 112 GLY A O 1
ATOM 926 N N . VAL A 1 113 ? -10.391 -0.073 3.971 1.00 85.88 113 VAL A N 1
ATOM 927 C CA . VAL A 1 113 ? -10.013 0.554 2.687 1.00 85.88 113 VAL A CA 1
ATOM 928 C C . VAL A 1 113 ? -11.112 0.415 1.644 1.00 85.88 113 VAL A C 1
ATOM 930 O O . VAL A 1 113 ? -11.712 -0.682 1.550 1.00 85.88 113 VAL A O 1
#

pLDDT: mean 71.18, std 20.26, range [37.94, 94.38]